Protein AF-A0A4Q8QDB0-F1 (afdb_monomer_lite)

Foldseek 3Di:
DDDDPPQPADPPPRHRDPPDDDPVSVVVVVVVVVQPLVVLLVVLVVVLCCVVPVDPDDDDDVNVVVSVVSVVVNVVSCVVDPD

pLDDT: mean 73.99, std 15.62, range [35.09, 94.81]

Radius of gyration: 19.75 Å; chains: 1; bounding box: 31×42×59 Å

Organism: NCBI:txid2517819

Structure (mmCIF, N/CA/C/O backbone):
data_AF-A0A4Q8QDB0-F1
#
_entry.id   AF-A0A4Q8QDB0-F1
#
loop_
_atom_site.group_PDB
_atom_site.id
_atom_site.type_symbol
_atom_site.label_atom_id
_atom_site.label_alt_id
_atom_site.label_comp_id
_atom_site.label_asym_id
_atom_site.label_entity_id
_atom_site.label_seq_id
_atom_site.pdbx_PDB_ins_code
_atom_site.Cartn_x
_atom_site.Cartn_y
_atom_site.Cartn_z
_atom_site.occupancy
_atom_site.B_iso_or_equiv
_atom_site.auth_seq_id
_atom_site.auth_comp_id
_atom_site.auth_asym_id
_atom_site.auth_atom_id
_atom_site.pdbx_PDB_model_num
ATOM 1 N N . MET A 1 1 ? -9.928 33.894 40.750 1.00 35.09 1 MET A N 1
ATOM 2 C CA . MET A 1 1 ? -10.805 32.750 40.420 1.00 35.09 1 MET A CA 1
ATOM 3 C C . MET A 1 1 ? -9.989 31.786 39.569 1.00 35.09 1 MET A C 1
ATOM 5 O O . MET A 1 1 ? -9.492 32.215 38.539 1.00 35.09 1 MET A O 1
ATOM 9 N N . ARG A 1 2 ? -9.724 30.558 40.041 1.00 39.81 2 ARG A N 1
ATOM 10 C CA . ARG A 1 2 ? -9.008 29.527 39.264 1.00 39.81 2 ARG A CA 1
ATOM 11 C C . ARG A 1 2 ? -10.058 28.689 38.536 1.00 39.81 2 ARG A C 1
ATOM 13 O O . ARG A 1 2 ? -10.806 27.988 39.205 1.00 39.81 2 ARG A O 1
ATOM 20 N N . ASN A 1 3 ? -10.111 28.774 37.212 1.00 42.19 3 ASN A N 1
ATOM 21 C CA . ASN A 1 3 ? -10.818 27.789 36.399 1.00 42.19 3 ASN A CA 1
ATOM 22 C C . ASN A 1 3 ? -9.825 26.662 36.117 1.00 42.19 3 ASN A C 1
ATOM 24 O O . ASN A 1 3 ? -8.877 26.847 35.360 1.00 42.19 3 ASN A O 1
ATOM 28 N N . VAL A 1 4 ? -9.993 25.538 36.809 1.00 42.88 4 VAL A N 1
ATOM 29 C CA . VAL A 1 4 ? -9.289 24.295 36.497 1.00 42.88 4 VAL A CA 1
ATOM 30 C C . VAL A 1 4 ? -10.150 23.587 35.461 1.00 42.88 4 VAL A C 1
ATOM 32 O O . VAL A 1 4 ? -11.206 23.052 35.785 1.00 42.88 4 VAL A O 1
ATOM 35 N N . GLU A 1 5 ? -9.741 23.666 34.198 1.00 52.19 5 GLU A N 1
ATOM 36 C CA . GLU A 1 5 ? -10.278 22.808 33.148 1.00 52.19 5 GLU A CA 1
ATOM 37 C C . GLU A 1 5 ? -9.738 21.398 33.392 1.00 52.19 5 GLU A C 1
ATOM 39 O O . GLU A 1 5 ? -8.574 21.099 33.124 1.00 52.19 5 GLU A O 1
ATOM 44 N N . ASP A 1 6 ? -10.585 20.544 33.963 1.00 47.78 6 ASP A N 1
ATOM 45 C CA . ASP A 1 6 ? -10.309 19.129 34.193 1.00 47.78 6 ASP A CA 1
ATOM 46 C C . ASP A 1 6 ? -10.320 18.395 32.836 1.00 47.78 6 ASP A C 1
ATOM 48 O O . ASP A 1 6 ? -11.319 17.836 32.368 1.00 47.78 6 ASP A O 1
ATOM 52 N N . GLY A 1 7 ? -9.205 18.527 32.116 1.00 54.25 7 GLY A N 1
ATOM 53 C CA . GLY A 1 7 ? -8.931 17.808 30.882 1.00 54.25 7 GLY A CA 1
ATOM 54 C C . GLY A 1 7 ? -8.698 16.342 31.212 1.00 54.25 7 GLY A C 1
ATOM 55 O O . GLY A 1 7 ? -7.649 15.978 31.727 1.00 54.25 7 GLY A O 1
ATOM 56 N N . GLN A 1 8 ? -9.693 15.508 30.931 1.00 61.28 8 GLN A N 1
ATOM 57 C CA . GLN A 1 8 ? -9.662 14.080 31.229 1.00 61.28 8 GLN A CA 1
ATOM 58 C C . GLN A 1 8 ? -8.505 13.413 30.461 1.00 61.28 8 GLN A C 1
ATOM 60 O O . GLN A 1 8 ? -8.535 13.322 29.236 1.00 61.28 8 GLN A O 1
ATOM 65 N N . SER A 1 9 ? -7.458 12.997 31.172 1.00 61.41 9 SER A N 1
ATOM 66 C CA . SER A 1 9 ? -6.275 12.362 30.580 1.00 61.41 9 SER A CA 1
ATOM 67 C C . SER A 1 9 ? -6.503 10.871 30.332 1.00 61.41 9 SER A C 1
ATOM 69 O O . SER A 1 9 ? -7.160 10.186 31.116 1.00 61.41 9 SER A O 1
ATOM 71 N N . CYS A 1 10 ? -5.948 10.350 29.235 1.00 55.97 10 CYS A N 1
ATOM 72 C CA . CYS A 1 10 ? -6.045 8.931 28.897 1.00 55.97 10 CYS A CA 1
ATOM 73 C C . CYS A 1 10 ? -5.340 8.074 29.971 1.00 55.97 10 CYS A C 1
ATOM 75 O O . CYS A 1 10 ? -4.134 8.238 30.165 1.00 55.97 10 CYS A O 1
ATOM 77 N N . PRO A 1 11 ? -6.014 7.107 30.621 1.00 59.09 11 PRO A N 1
ATOM 78 C CA . PRO A 1 11 ? -5.439 6.341 31.732 1.00 59.09 11 PRO A CA 1
ATOM 79 C C . PRO A 1 11 ? -4.290 5.404 31.324 1.00 59.09 11 PRO A C 1
ATOM 81 O O . PRO A 1 11 ? -3.604 4.866 32.187 1.00 59.09 11 PRO A O 1
ATOM 84 N N . ARG A 1 12 ? -4.058 5.199 30.018 1.00 61.00 12 ARG A N 1
ATOM 85 C CA . ARG A 1 12 ? -3.010 4.303 29.500 1.00 61.00 12 ARG A CA 1
ATOM 86 C C . ARG A 1 12 ? -1.700 5.017 29.143 1.00 61.00 12 ARG A C 1
ATOM 88 O O . ARG A 1 12 ? -0.646 4.398 29.209 1.00 61.00 12 ARG A O 1
ATOM 95 N N . CYS A 1 13 ? -1.750 6.290 28.754 1.00 75.81 13 CYS A N 1
ATOM 96 C CA . CYS A 1 13 ? -0.566 7.050 28.320 1.00 75.81 13 CYS A CA 1
ATOM 97 C C . CYS A 1 13 ? -0.471 8.459 28.921 1.00 75.81 13 CYS A C 1
ATOM 99 O O . CYS A 1 13 ? 0.448 9.203 28.595 1.00 75.81 13 CYS A O 1
ATOM 101 N N . ASN A 1 14 ? -1.417 8.828 29.788 1.00 62.09 14 ASN A N 1
ATOM 102 C CA . ASN A 1 14 ? -1.518 10.125 30.450 1.00 62.09 14 ASN A CA 1
ATOM 103 C C . ASN A 1 14 ? -1.567 11.337 29.498 1.00 62.09 14 ASN A C 1
ATOM 105 O O . ASN A 1 14 ? -1.297 12.466 29.900 1.00 62.09 14 ASN A O 1
ATOM 109 N N . ALA A 1 15 ? -1.915 11.112 28.227 1.00 61.69 15 ALA A N 1
ATOM 110 C CA . ALA A 1 15 ? -2.096 12.180 27.257 1.00 61.69 15 ALA A CA 1
ATOM 111 C C . ALA A 1 15 ? -3.343 13.003 27.608 1.00 61.69 15 ALA A C 1
ATOM 113 O O . ALA A 1 15 ? -4.418 12.439 27.832 1.00 61.69 15 ALA A O 1
ATOM 114 N N . HIS A 1 16 ? -3.194 14.329 27.617 1.00 55.19 16 HIS A N 1
ATOM 115 C CA . HIS A 1 16 ? -4.293 15.273 27.799 1.00 55.19 16 HIS A CA 1
ATOM 116 C C . HIS A 1 16 ? -5.274 15.131 26.628 1.00 55.19 16 HIS A C 1
ATOM 118 O O . HIS A 1 16 ? -4.947 15.500 25.498 1.00 55.19 16 HIS A O 1
ATOM 124 N N . MET A 1 17 ? -6.473 14.589 26.870 1.00 56.94 17 MET A N 1
ATOM 125 C CA . MET A 1 17 ? -7.495 14.515 25.826 1.00 56.94 17 MET A CA 1
ATOM 126 C C . MET A 1 17 ? -8.223 15.858 25.771 1.00 56.94 17 MET A C 1
ATOM 128 O O . MET A 1 17 ? -9.108 16.150 26.576 1.00 56.94 17 MET A O 1
ATOM 132 N N . THR A 1 18 ? -7.843 16.708 24.821 1.00 59.81 18 THR A N 1
ATOM 133 C CA . THR A 1 18 ? -8.642 17.878 24.458 1.00 59.81 18 THR A CA 1
ATOM 134 C C . THR A 1 18 ? -9.953 17.380 23.849 1.00 59.81 18 THR A C 1
ATOM 136 O O . THR A 1 18 ? -9.981 16.807 22.763 1.00 59.81 18 THR A O 1
ATOM 139 N N . LYS A 1 19 ? -11.056 17.547 24.590 1.00 63.28 19 LYS A N 1
ATOM 140 C CA . LYS A 1 19 ? -12.378 16.936 24.338 1.00 63.28 19 LYS A CA 1
ATOM 141 C C . LYS A 1 19 ? -13.088 17.346 23.038 1.00 63.28 19 LYS A C 1
ATOM 143 O O . LYS A 1 19 ? -14.238 16.963 22.841 1.00 63.28 19 LYS A O 1
ATOM 148 N N . THR A 1 20 ? -12.441 18.050 22.117 1.00 66.81 20 THR A N 1
ATOM 149 C CA . THR A 1 20 ? -13.113 18.485 20.892 1.00 66.81 20 THR A CA 1
ATOM 150 C C . THR A 1 20 ? -12.137 18.516 19.728 1.00 66.81 20 THR A C 1
ATOM 152 O O . THR A 1 20 ? -11.320 19.425 19.607 1.00 66.81 20 THR A O 1
ATOM 155 N N . LEU A 1 21 ? -12.243 17.516 18.851 1.00 70.69 21 LEU A N 1
ATOM 156 C CA . LEU A 1 21 ? -11.603 17.545 17.538 1.00 70.69 21 LEU A CA 1
ATOM 157 C C . LEU A 1 21 ? -12.059 18.800 16.797 1.00 70.69 21 LEU A C 1
ATOM 159 O O . LEU A 1 21 ? -13.260 19.101 16.756 1.00 70.69 21 LEU A O 1
ATOM 163 N N . ASN A 1 22 ? -11.113 19.524 16.201 1.00 79.25 22 ASN A N 1
ATOM 164 C CA . ASN A 1 22 ? -11.464 20.673 15.381 1.00 79.25 22 ASN A CA 1
ATOM 165 C C . ASN A 1 22 ? -12.228 20.209 14.116 1.00 79.25 22 ASN A C 1
ATOM 167 O O . ASN A 1 22 ? -12.140 19.038 13.730 1.00 79.25 22 ASN A O 1
ATOM 171 N N . PRO A 1 23 ? -12.984 21.094 13.442 1.00 77.81 23 PRO A N 1
ATOM 172 C CA . PRO A 1 23 ? -13.808 20.703 12.297 1.00 77.81 23 PRO A CA 1
ATOM 173 C C . PRO A 1 23 ? -13.029 20.045 11.147 1.00 77.81 23 PRO A C 1
ATOM 175 O O . PRO A 1 23 ? -13.579 19.194 10.455 1.00 77.81 23 PRO A O 1
ATOM 178 N N . ALA A 1 24 ? -11.754 20.396 10.950 1.00 73.75 24 ALA A N 1
ATOM 179 C CA . ALA A 1 24 ? -10.905 19.790 9.925 1.00 73.75 24 ALA A CA 1
ATOM 180 C C . ALA A 1 24 ? -10.461 18.369 10.309 1.00 73.75 24 ALA A C 1
ATOM 182 O O . ALA A 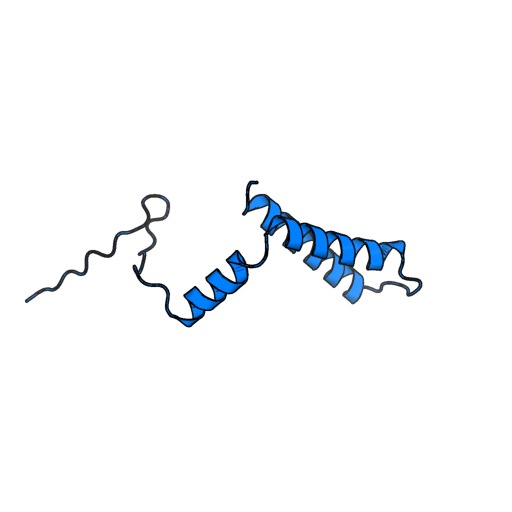1 24 ? -10.501 17.469 9.477 1.00 73.75 24 ALA A O 1
ATOM 183 N N . GLN A 1 25 ? -10.103 18.147 11.576 1.00 68.38 25 GLN A N 1
ATOM 184 C CA . GLN A 1 25 ? -9.783 16.827 12.127 1.00 68.38 25 GLN A CA 1
ATOM 185 C C . GLN A 1 25 ? -11.004 15.909 12.113 1.00 68.38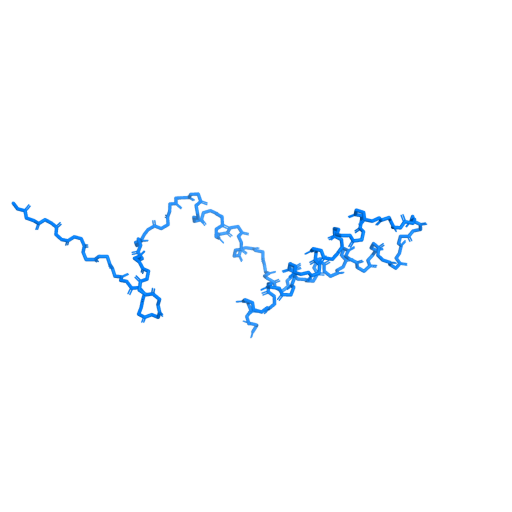 25 GLN A C 1
ATOM 187 O O . GLN A 1 25 ? -10.883 14.737 11.777 1.00 68.38 25 GLN A O 1
ATOM 192 N N . ARG A 1 26 ? -12.187 16.450 12.425 1.00 73.56 26 ARG A N 1
ATOM 193 C CA . ARG A 1 26 ? -13.453 15.720 12.330 1.00 73.56 26 ARG A CA 1
ATOM 194 C C . ARG A 1 26 ? -13.784 15.360 10.883 1.00 73.56 26 ARG A C 1
ATOM 196 O O . ARG A 1 26 ? -14.056 14.201 10.631 1.00 73.56 26 ARG A O 1
ATOM 203 N N . LYS A 1 27 ? -13.672 16.298 9.936 1.00 69.44 27 LYS A N 1
ATOM 204 C CA . LYS A 1 27 ? -13.846 16.007 8.500 1.00 69.44 27 LYS A CA 1
ATOM 205 C C . LYS A 1 27 ? -12.860 14.967 7.986 1.00 69.44 27 LYS A C 1
ATOM 207 O O . LYS A 1 27 ? -13.224 14.151 7.151 1.00 69.44 27 LYS A O 1
ATOM 212 N N . LEU A 1 28 ? -11.615 15.006 8.460 1.00 62.09 28 LEU A N 1
ATOM 213 C CA . LEU A 1 28 ? -10.618 13.999 8.121 1.00 62.09 28 LEU A CA 1
ATOM 214 C C . LEU A 1 28 ? -11.035 12.634 8.671 1.00 62.09 28 LEU A C 1
ATOM 216 O O . LEU A 1 28 ? -10.990 11.664 7.932 1.00 62.09 28 LEU A O 1
ATOM 220 N N . LEU A 1 29 ? -11.487 12.563 9.923 1.00 63.00 29 LEU A N 1
ATOM 221 C CA . LEU A 1 29 ? -12.009 11.333 10.516 1.00 63.00 29 LEU A CA 1
ATOM 222 C C . LEU A 1 29 ? -13.263 10.832 9.801 1.00 63.00 29 LEU A C 1
ATOM 224 O O . LEU A 1 29 ? -13.290 9.671 9.455 1.00 63.00 29 LEU A O 1
ATOM 228 N N . GLU A 1 30 ? -14.234 11.684 9.483 1.00 65.06 30 GLU A N 1
ATOM 229 C CA . GLU A 1 30 ? -15.436 11.326 8.712 1.00 65.06 30 GLU A CA 1
ATOM 230 C C . GLU A 1 30 ? -15.084 10.842 7.293 1.00 65.06 30 GLU A C 1
ATOM 232 O O . GLU A 1 30 ? -15.689 9.903 6.787 1.00 65.06 30 GLU A O 1
ATOM 237 N N . TYR A 1 31 ? -14.064 11.429 6.657 1.00 56.38 31 TYR A N 1
ATOM 238 C CA . TYR A 1 31 ? -13.525 10.954 5.377 1.00 56.38 31 TYR A CA 1
ATOM 239 C C . TYR A 1 31 ? -12.770 9.621 5.509 1.00 56.38 31 TYR A C 1
ATOM 241 O O . TYR A 1 31 ? -12.736 8.817 4.578 1.00 56.38 31 TYR A O 1
ATOM 249 N N . LEU A 1 32 ? -12.128 9.387 6.652 1.00 53.34 32 LEU A N 1
ATOM 250 C CA . LEU A 1 32 ? -11.444 8.134 6.956 1.00 53.34 32 LEU A CA 1
ATOM 251 C C . LEU A 1 32 ? -12.440 7.021 7.318 1.00 53.34 32 LEU A C 1
ATOM 253 O O . LEU A 1 32 ? -12.222 5.897 6.886 1.00 53.34 32 LEU A O 1
ATOM 257 N N . ASP A 1 33 ? -13.527 7.354 8.015 1.00 59.50 33 ASP A N 1
ATOM 258 C CA . ASP A 1 33 ? -14.616 6.471 8.460 1.00 59.50 33 ASP A CA 1
ATOM 259 C C . ASP A 1 33 ? -15.516 6.049 7.284 1.00 59.50 33 ASP A C 1
ATOM 261 O O . ASP A 1 33 ? -15.938 4.904 7.196 1.00 59.50 33 ASP A O 1
ATOM 265 N N . ALA A 1 34 ? -15.736 6.942 6.309 1.00 55.09 34 ALA A N 1
ATOM 266 C CA . ALA A 1 34 ? -16.511 6.662 5.092 1.00 55.09 34 ALA A CA 1
ATOM 267 C C . ALA A 1 34 ? -15.791 5.778 4.056 1.00 55.09 34 ALA A C 1
ATOM 269 O O . ALA A 1 34 ? -16.351 5.473 3.004 1.00 55.09 34 ALA A O 1
ATOM 270 N N . LEU A 1 35 ? -14.537 5.408 4.300 1.00 54.56 35 LEU A N 1
ATOM 271 C CA . LEU A 1 35 ? -13.771 4.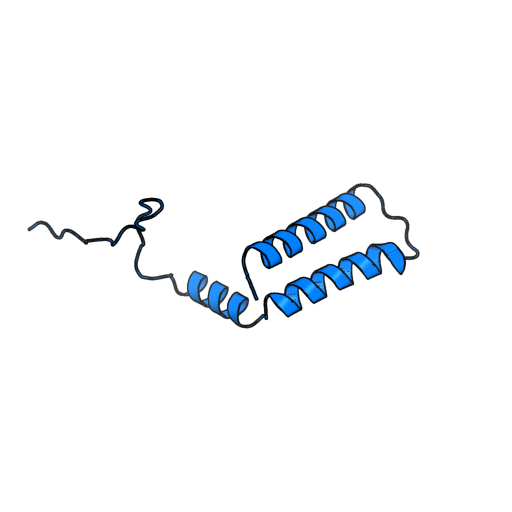540 3.417 1.00 54.56 35 LEU A CA 1
ATOM 272 C C . LEU A 1 35 ? -13.351 3.325 4.233 1.00 54.56 35 LEU A C 1
ATOM 274 O O . LEU A 1 35 ? -12.285 3.337 4.853 1.00 54.56 35 LEU A O 1
ATOM 278 N N . ASP A 1 36 ? -14.222 2.317 4.198 1.00 63.16 36 ASP A N 1
ATOM 279 C CA . ASP A 1 36 ? -14.062 0.975 4.746 1.00 63.16 36 ASP A CA 1
ATOM 280 C C . ASP A 1 36 ? -12.585 0.571 4.776 1.00 63.16 36 ASP A C 1
ATOM 282 O O . ASP A 1 36 ? -11.973 0.277 3.746 1.00 63.16 36 ASP A O 1
ATOM 286 N N . GLY A 1 37 ? -11.978 0.587 5.965 1.00 64.12 37 GLY A N 1
ATOM 287 C CA . GLY A 1 37 ? -10.599 0.139 6.175 1.00 64.12 37 GLY A CA 1
ATOM 288 C C . GLY A 1 37 ? -10.265 -1.170 5.445 1.00 64.12 37 GLY A C 1
ATOM 289 O O . GLY A 1 37 ? -9.237 -1.215 4.761 1.00 64.12 37 GLY A O 1
ATOM 290 N N . PRO A 1 38 ? -11.152 -2.187 5.482 1.00 68.00 38 PRO A N 1
ATOM 291 C CA . PRO A 1 38 ? -11.001 -3.407 4.693 1.00 68.00 38 PRO A CA 1
ATOM 292 C C . PRO A 1 38 ? -10.920 -3.170 3.175 1.00 68.00 38 PRO A C 1
ATOM 294 O O . PRO A 1 38 ? -10.063 -3.756 2.508 1.00 68.00 38 PRO A O 1
ATOM 297 N N . ASP A 1 39 ? -11.743 -2.280 2.615 1.00 74.75 39 ASP A N 1
ATOM 298 C CA . ASP A 1 39 ? -11.730 -1.966 1.181 1.00 74.75 39 ASP A CA 1
ATOM 299 C C . ASP A 1 39 ? -10.517 -1.125 0.779 1.00 74.75 39 ASP A C 1
ATOM 301 O O . ASP A 1 39 ? -9.974 -1.308 -0.313 1.00 74.75 39 ASP A O 1
ATOM 305 N N . ARG A 1 40 ? -10.011 -0.259 1.666 1.00 73.38 40 ARG A N 1
ATOM 306 C CA . ARG A 1 40 ? -8.738 0.447 1.448 1.00 73.38 40 ARG A CA 1
ATOM 307 C C . ARG A 1 40 ? -7.558 -0.519 1.423 1.00 73.38 40 ARG A C 1
ATOM 309 O O . ARG A 1 40 ? -6.719 -0.424 0.530 1.00 73.38 40 ARG A O 1
ATOM 316 N N . VAL A 1 41 ? -7.495 -1.454 2.372 1.00 81.00 41 VAL A N 1
ATOM 317 C CA . VAL A 1 41 ? -6.475 -2.516 2.393 1.00 81.00 41 VAL A CA 1
ATOM 318 C C . VAL A 1 41 ? -6.536 -3.315 1.095 1.00 81.00 41 VAL A C 1
ATOM 320 O O . VAL A 1 41 ? -5.509 -3.535 0.455 1.00 81.00 41 VAL A O 1
ATOM 323 N N . LYS A 1 42 ? -7.742 -3.691 0.663 1.00 83.75 42 LYS A N 1
ATOM 324 C CA . LYS A 1 42 ? -7.962 -4.412 -0.591 1.00 83.75 42 LYS A CA 1
ATOM 325 C C . LYS A 1 42 ? -7.501 -3.614 -1.814 1.00 83.75 42 LYS A C 1
ATOM 327 O O . LYS A 1 42 ? -6.798 -4.164 -2.658 1.00 83.75 42 LYS A O 1
ATOM 332 N N . ALA A 1 43 ? -7.826 -2.325 -1.886 1.00 84.56 43 ALA A N 1
ATOM 333 C CA . ALA A 1 43 ? -7.399 -1.451 -2.976 1.00 84.56 43 ALA A CA 1
ATOM 334 C C . ALA A 1 43 ? -5.869 -1.292 -3.031 1.00 84.56 43 ALA A C 1
ATOM 336 O O . ALA A 1 43 ? -5.282 -1.365 -4.110 1.00 84.56 43 ALA A O 1
ATOM 337 N N . LEU A 1 44 ? -5.208 -1.117 -1.882 1.00 86.25 44 LEU A N 1
ATOM 338 C CA . LEU A 1 44 ? -3.749 -0.989 -1.823 1.00 86.25 44 LEU A CA 1
ATOM 339 C C . LEU A 1 44 ? -3.045 -2.295 -2.226 1.00 86.25 44 LEU A C 1
ATOM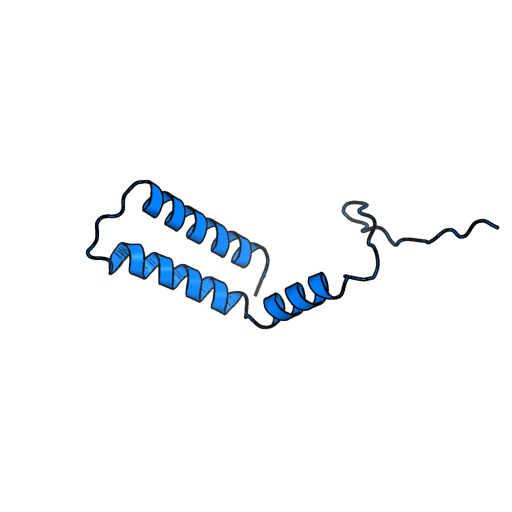 341 O O . LEU A 1 44 ? -2.068 -2.248 -2.975 1.00 86.25 44 LEU A O 1
ATOM 345 N N . LYS A 1 45 ? -3.570 -3.450 -1.792 1.00 90.06 45 LYS A N 1
ATOM 346 C CA . LYS A 1 45 ? -3.091 -4.772 -2.227 1.00 90.06 45 LYS A CA 1
ATOM 347 C C . LYS A 1 45 ? -3.219 -4.938 -3.744 1.00 90.06 45 LYS A C 1
ATOM 349 O O . LYS A 1 45 ? -2.251 -5.315 -4.393 1.00 90.06 45 LYS A O 1
ATOM 354 N N . TRP A 1 46 ? -4.358 -4.557 -4.325 1.00 90.12 46 TRP A N 1
ATOM 355 C CA . TRP A 1 46 ? -4.563 -4.600 -5.778 1.00 90.12 46 TRP A CA 1
ATOM 356 C C . TRP A 1 46 ? -3.588 -3.726 -6.563 1.00 90.12 46 TRP A C 1
ATOM 358 O O . TRP A 1 46 ? -3.010 -4.198 -7.536 1.00 90.12 46 TRP A O 1
ATOM 368 N N . VAL A 1 47 ? -3.372 -2.473 -6.148 1.00 87.94 47 VAL A N 1
ATOM 369 C CA . VAL A 1 47 ? -2.413 -1.579 -6.825 1.00 87.94 47 VAL A CA 1
ATOM 370 C C . VAL A 1 47 ? -1.013 -2.188 -6.831 1.00 87.94 47 VAL A C 1
ATOM 372 O O . VAL A 1 47 ? -0.319 -2.140 -7.845 1.00 87.94 47 VAL A O 1
ATOM 375 N N . HIS A 1 48 ? -0.602 -2.774 -5.710 1.00 93.06 48 HIS A N 1
ATOM 376 C CA . HIS A 1 48 ? 0.699 -3.417 -5.604 1.00 93.06 48 HIS A CA 1
ATOM 377 C C . HIS A 1 48 ? 0.816 -4.665 -6.481 1.00 93.06 48 HIS A C 1
ATOM 379 O O . HIS A 1 48 ? 1.825 -4.823 -7.167 1.00 93.06 48 HIS A O 1
ATOM 385 N N . ASP A 1 49 ? -0.201 -5.525 -6.493 1.00 91.81 49 ASP A N 1
ATOM 386 C CA . ASP A 1 49 ? -0.175 -6.758 -7.280 1.00 91.81 49 ASP A CA 1
ATOM 387 C C . ASP A 1 49 ? -0.178 -6.466 -8.785 1.00 91.81 49 ASP A C 1
ATOM 389 O O . ASP A 1 49 ? 0.642 -7.027 -9.509 1.00 91.81 49 ASP A O 1
ATOM 393 N N . VAL A 1 50 ? -0.996 -5.517 -9.252 1.00 90.12 50 VAL A N 1
ATOM 394 C CA . VAL A 1 50 ? -0.985 -5.073 -10.658 1.00 90.12 50 VAL A CA 1
ATOM 395 C C . VAL A 1 50 ? 0.387 -4.512 -11.036 1.00 90.12 50 VAL A C 1
ATOM 397 O O . VAL A 1 50 ? 0.950 -4.876 -12.066 1.00 90.12 50 VAL A O 1
ATOM 400 N N . ALA A 1 51 ? 0.970 -3.656 -10.194 1.00 88.25 51 ALA A N 1
ATOM 401 C CA . ALA A 1 51 ? 2.277 -3.068 -10.471 1.00 88.25 51 ALA A CA 1
ATOM 402 C C . ALA A 1 51 ? 3.417 -4.103 -10.496 1.00 88.25 51 ALA A C 1
ATOM 404 O O . ALA A 1 51 ? 4.387 -3.907 -11.226 1.00 88.25 51 ALA A O 1
ATOM 405 N N . LEU A 1 52 ? 3.326 -5.185 -9.715 1.00 89.06 52 LEU A N 1
ATOM 406 C CA . LEU A 1 52 ? 4.344 -6.240 -9.680 1.00 89.06 52 LEU A CA 1
ATOM 407 C C . LEU A 1 52 ? 4.178 -7.303 -10.764 1.00 89.06 52 LEU A C 1
ATOM 409 O O . LEU A 1 52 ? 5.187 -7.787 -11.276 1.00 89.06 52 LEU A O 1
ATOM 413 N N . TYR A 1 53 ? 2.943 -7.710 -11.053 1.00 89.38 53 TYR A N 1
ATOM 414 C CA . TYR A 1 53 ? 2.670 -8.910 -11.847 1.00 89.38 53 TYR A CA 1
ATOM 415 C C . TYR A 1 53 ? 2.094 -8.606 -13.230 1.00 89.38 53 TYR A C 1
ATOM 417 O O . TYR A 1 53 ? 2.386 -9.348 -14.165 1.00 89.38 53 TYR A O 1
ATOM 425 N N . ASP A 1 54 ? 1.349 -7.509 -13.376 1.00 88.19 54 ASP A N 1
ATOM 426 C CA . ASP A 1 54 ? 0.706 -7.136 -14.643 1.00 88.19 54 ASP A CA 1
ATOM 427 C C . ASP A 1 54 ? 1.445 -6.002 -15.375 1.00 88.19 54 ASP A C 1
ATOM 429 O O . ASP A 1 54 ? 1.190 -5.742 -16.552 1.00 88.19 54 ASP A O 1
ATOM 433 N N . SER A 1 55 ? 2.385 -5.322 -14.712 1.00 82.94 55 SER A N 1
ATOM 434 C CA . SER A 1 55 ? 3.226 -4.311 -15.353 1.00 82.94 55 SER A CA 1
ATOM 435 C C . SER A 1 55 ? 4.235 -4.957 -16.302 1.00 82.94 55 SER A C 1
ATOM 437 O O . SER A 1 55 ? 5.067 -5.770 -15.901 1.00 82.94 55 SER A O 1
ATOM 439 N N . HIS A 1 56 ? 4.224 -4.521 -17.560 1.00 88.06 56 HIS A N 1
ATOM 440 C CA . HIS A 1 56 ? 5.276 -4.845 -18.527 1.00 88.06 56 HIS A CA 1
ATOM 441 C C . HIS A 1 56 ? 6.507 -3.933 -18.404 1.00 88.06 56 HIS A C 1
ATOM 443 O O . HIS A 1 56 ? 7.545 -4.222 -18.999 1.00 88.06 56 HIS A O 1
ATOM 449 N N . GLU A 1 57 ? 6.407 -2.853 -17.625 1.00 88.25 57 GLU A N 1
ATOM 450 C CA . GLU A 1 57 ? 7.506 -1.920 -17.395 1.00 88.25 57 GLU A CA 1
ATOM 451 C C . GLU A 1 57 ? 8.431 -2.411 -16.269 1.00 88.25 57 GLU A C 1
ATOM 453 O O . GLU A 1 57 ? 7.948 -2.852 -15.216 1.00 88.25 57 GLU A O 1
ATOM 458 N N . PRO A 1 58 ? 9.762 -2.313 -16.441 1.00 88.31 58 PRO A N 1
ATOM 459 C CA . PRO A 1 58 ? 10.712 -2.673 -15.401 1.00 88.31 58 PRO A CA 1
ATOM 460 C C . PRO A 1 58 ? 10.619 -1.713 -14.209 1.00 88.31 58 PRO A C 1
ATOM 462 O O . PRO A 1 58 ? 10.701 -0.494 -14.344 1.00 88.31 58 PRO A O 1
ATOM 465 N N . LEU A 1 59 ? 10.525 -2.281 -13.007 1.00 90.25 59 LEU A N 1
ATOM 466 C CA . LEU A 1 59 ? 10.538 -1.517 -11.762 1.00 90.25 59 LEU A CA 1
ATOM 467 C C . LEU A 1 59 ? 11.977 -1.211 -11.334 1.00 90.25 59 LEU A C 1
ATOM 469 O O . LEU A 1 59 ? 12.765 -2.123 -11.038 1.00 90.25 59 LEU A O 1
ATOM 473 N N . TYR A 1 60 ? 12.310 0.073 -11.231 1.00 93.00 60 TYR A N 1
ATOM 474 C CA . TYR A 1 60 ? 13.595 0.530 -10.717 1.00 93.00 60 TYR A CA 1
ATOM 475 C C . TYR A 1 60 ? 13.509 0.815 -9.213 1.00 93.00 60 TYR A C 1
ATOM 477 O O . TYR A 1 60 ? 12.570 0.433 -8.511 1.00 93.00 60 TYR A O 1
ATOM 485 N N . ARG A 1 61 ? 14.573 1.400 -8.657 1.00 93.56 61 ARG A N 1
ATOM 486 C CA . ARG A 1 61 ? 14.736 1.541 -7.205 1.00 93.56 61 ARG A CA 1
ATOM 487 C C . ARG A 1 61 ? 13.608 2.350 -6.560 1.00 93.56 61 ARG A C 1
ATOM 489 O O . ARG A 1 61 ? 13.139 1.957 -5.497 1.00 93.56 61 ARG A O 1
ATOM 496 N N . LYS A 1 62 ? 13.189 3.452 -7.188 1.00 94.81 62 LYS A N 1
ATOM 497 C CA . LYS A 1 62 ? 12.165 4.347 -6.630 1.00 94.81 62 LYS A CA 1
ATOM 498 C C . LYS A 1 62 ? 10.789 3.689 -6.637 1.00 94.81 62 LYS A C 1
ATOM 500 O O . LYS A 1 62 ? 10.053 3.811 -5.667 1.00 94.81 62 LYS A O 1
ATOM 505 N N . GLU A 1 63 ? 10.473 2.951 -7.693 1.00 91.31 63 GLU A N 1
ATOM 506 C CA . GLU A 1 63 ? 9.212 2.230 -7.836 1.00 91.31 63 GLU A CA 1
ATOM 507 C C . GLU A 1 63 ? 9.142 1.074 -6.834 1.00 91.31 63 GLU A C 1
ATOM 509 O O . GLU A 1 63 ? 8.133 0.903 -6.158 1.00 91.31 63 GLU A O 1
ATOM 514 N N . LYS A 1 64 ? 10.244 0.334 -6.648 1.00 92.06 64 LYS A N 1
ATOM 515 C CA . LYS A 1 64 ? 10.340 -0.711 -5.614 1.00 92.06 64 LYS A CA 1
ATOM 516 C C . LYS A 1 64 ? 10.167 -0.151 -4.205 1.00 92.06 64 LYS A C 1
ATOM 518 O O . LYS A 1 64 ? 9.492 -0.763 -3.382 1.00 92.06 64 LYS A O 1
ATOM 523 N N . GLU A 1 65 ? 10.765 1.003 -3.926 1.00 93.94 65 GLU A N 1
ATOM 524 C CA . GLU A 1 65 ? 10.614 1.683 -2.640 1.00 93.94 65 GLU A CA 1
ATOM 525 C C . GLU A 1 65 ? 9.171 2.148 -2.423 1.00 93.94 65 GLU A C 1
ATOM 527 O O . GLU A 1 65 ? 8.607 1.901 -1.360 1.00 93.94 65 GLU A O 1
ATOM 532 N N . ALA A 1 66 ? 8.535 2.725 -3.444 1.00 90.69 66 ALA A N 1
ATOM 533 C CA . ALA A 1 66 ? 7.128 3.104 -3.386 1.00 90.69 66 ALA A CA 1
ATOM 534 C C . ALA A 1 66 ? 6.220 1.891 -3.120 1.00 90.69 66 ALA A C 1
ATOM 536 O O . ALA A 1 66 ? 5.384 1.946 -2.222 1.00 90.69 66 ALA A O 1
ATOM 537 N N . LEU A 1 67 ? 6.422 0.772 -3.822 1.00 92.69 67 LEU A N 1
ATOM 538 C CA . LEU A 1 67 ? 5.655 -0.461 -3.603 1.00 92.69 67 LEU A CA 1
ATOM 539 C C . LEU A 1 67 ? 5.850 -1.025 -2.193 1.00 92.69 67 LEU A C 1
ATOM 541 O O . LEU A 1 67 ? 4.886 -1.464 -1.565 1.00 92.69 67 LEU A O 1
ATOM 545 N N . TYR A 1 68 ? 7.069 -0.953 -1.657 1.00 91.69 68 TYR A N 1
ATOM 546 C CA . TYR A 1 68 ? 7.329 -1.322 -0.269 1.00 91.69 68 TYR A CA 1
ATOM 547 C C . TYR A 1 68 ? 6.560 -0.430 0.717 1.00 91.69 6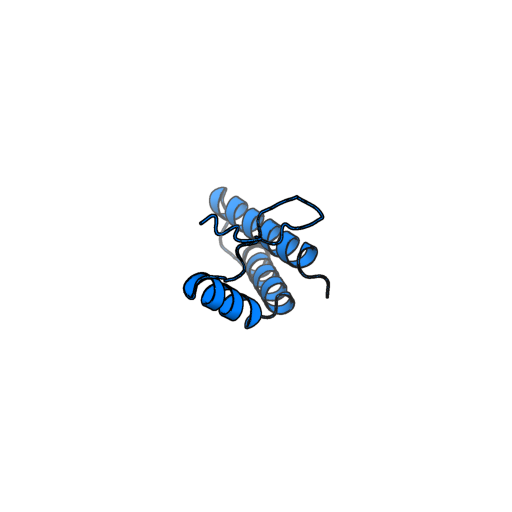8 TYR A C 1
ATOM 549 O O . TYR A 1 68 ? 5.959 -0.942 1.659 1.00 91.69 68 TYR A O 1
ATOM 557 N N . GLN A 1 69 ? 6.520 0.887 0.490 1.00 88.12 69 GLN A N 1
ATOM 558 C CA . GLN A 1 69 ? 5.753 1.812 1.334 1.00 88.12 69 GLN A CA 1
ATOM 559 C C . GLN A 1 69 ? 4.244 1.540 1.268 1.00 88.12 69 GLN A C 1
ATOM 561 O O . GLN A 1 69 ? 3.577 1.556 2.301 1.00 88.12 69 GLN A O 1
ATOM 566 N N . VAL A 1 70 ? 3.708 1.222 0.083 1.00 88.31 70 VAL A N 1
ATOM 567 C CA . VAL A 1 70 ? 2.302 0.805 -0.082 1.00 88.31 70 VAL A CA 1
ATOM 568 C C . VAL A 1 70 ? 2.022 -0.460 0.737 1.00 88.31 70 VAL A C 1
ATOM 570 O O . VAL A 1 70 ? 1.015 -0.514 1.445 1.00 88.31 70 VAL A O 1
ATOM 573 N N . LYS A 1 71 ? 2.947 -1.430 0.722 1.00 90.56 71 LYS A N 1
ATOM 574 C CA . LYS A 1 71 ? 2.852 -2.649 1.533 1.00 90.56 71 LYS A CA 1
ATOM 575 C C . LYS A 1 71 ? 2.832 -2.383 3.033 1.00 90.56 71 LYS A C 1
ATOM 577 O O . LYS A 1 71 ? 1.997 -2.931 3.750 1.00 90.56 71 LYS A O 1
ATOM 582 N N . VAL A 1 72 ? 3.744 -1.542 3.512 1.00 87.00 72 VAL A N 1
ATOM 583 C CA . VAL A 1 72 ? 3.787 -1.145 4.926 1.00 87.00 72 VAL A CA 1
ATOM 584 C C . VAL A 1 72 ? 2.482 -0.457 5.328 1.00 87.00 72 VAL A C 1
ATOM 586 O O . VAL A 1 72 ? 1.939 -0.752 6.389 1.00 87.00 72 VAL A O 1
ATOM 589 N N . LEU A 1 73 ? 1.947 0.415 4.470 1.00 84.88 73 LEU A N 1
ATOM 590 C CA . LEU A 1 73 ? 0.730 1.166 4.755 1.00 84.88 73 LEU A CA 1
ATOM 591 C C . LEU A 1 73 ? -0.485 0.261 4.980 1.00 84.88 73 LEU A C 1
ATOM 593 O O . LEU A 1 73 ? -1.187 0.450 5.970 1.00 84.88 73 LEU A O 1
ATOM 597 N N . TRP A 1 74 ? -0.748 -0.722 4.111 1.00 87.62 74 TRP A N 1
ATOM 598 C CA . TRP A 1 74 ? -1.903 -1.599 4.335 1.00 87.62 74 TRP A CA 1
ATOM 599 C C . TRP A 1 74 ? -1.723 -2.489 5.565 1.00 87.62 74 TRP A C 1
ATOM 601 O O . TRP A 1 74 ? -2.706 -2.732 6.254 1.00 87.62 74 TRP A O 1
ATOM 611 N N . GLN A 1 75 ? -0.496 -2.930 5.876 1.00 86.25 75 GLN A N 1
ATOM 612 C CA . GLN A 1 75 ? -0.238 -3.767 7.052 1.00 86.25 75 GLN A CA 1
ATOM 613 C C . GLN A 1 75 ? -0.571 -2.995 8.330 1.00 86.25 75 GLN A C 1
ATOM 615 O O . GLN A 1 75 ? -1.246 -3.510 9.211 1.00 86.25 75 GLN A O 1
ATOM 620 N N . LEU A 1 76 ? -0.176 -1.720 8.388 1.00 84.50 76 LEU A N 1
ATOM 621 C CA . LEU A 1 76 ? -0.521 -0.842 9.502 1.00 84.50 76 LEU A CA 1
ATOM 622 C C . LEU A 1 76 ? -2.033 -0.620 9.619 1.00 84.50 76 LEU A C 1
ATOM 624 O O . LEU A 1 76 ? -2.545 -0.538 10.732 1.00 84.50 76 LEU A O 1
ATOM 628 N N . ILE A 1 77 ? -2.751 -0.521 8.496 1.00 81.06 77 ILE A N 1
ATOM 629 C CA . ILE A 1 77 ? -4.215 -0.393 8.507 1.00 81.06 77 ILE A CA 1
ATOM 630 C C . ILE A 1 77 ? -4.861 -1.681 9.035 1.00 81.06 77 ILE A C 1
ATOM 632 O O . ILE A 1 77 ? -5.725 -1.586 9.902 1.00 81.06 77 ILE A O 1
ATOM 636 N N . GLU A 1 78 ? -4.424 -2.858 8.575 1.00 83.88 78 GLU A N 1
ATOM 637 C CA . GLU A 1 78 ? -4.903 -4.162 9.069 1.00 83.88 78 GLU A CA 1
ATOM 638 C C . GLU A 1 78 ? -4.653 -4.338 10.570 1.00 83.88 78 GLU A C 1
ATOM 640 O O . GLU A 1 78 ? -5.541 -4.774 11.297 1.00 83.88 78 GLU A O 1
ATOM 645 N N . ASP A 1 79 ? -3.474 -3.942 11.051 1.00 80.00 79 ASP A N 1
ATOM 646 C CA . ASP A 1 79 ? -3.118 -4.052 12.468 1.00 80.00 79 ASP A CA 1
ATOM 647 C C . ASP A 1 79 ? -3.893 -3.044 13.347 1.00 80.00 79 ASP A C 1
ATOM 649 O O . ASP A 1 79 ? -4.099 -3.280 14.539 1.00 80.00 79 ASP A O 1
ATOM 653 N N . THR A 1 80 ? -4.315 -1.906 12.779 1.00 75.19 80 THR A N 1
ATOM 654 C CA . THR A 1 80 ? -5.022 -0.829 13.504 1.00 75.19 80 THR A CA 1
ATOM 655 C C . THR A 1 80 ? -6.539 -1.009 13.500 1.00 75.19 80 THR A C 1
ATOM 657 O O . THR A 1 80 ? -7.210 -0.566 14.434 1.00 75.19 80 THR A O 1
ATOM 660 N N . LEU A 1 81 ? -7.086 -1.642 12.463 1.00 66.81 81 LEU A N 1
ATOM 661 C CA . LEU A 1 81 ? -8.514 -1.894 12.292 1.00 66.81 81 LEU A CA 1
ATOM 662 C C . LEU A 1 81 ? -8.777 -3.402 12.406 1.00 66.81 81 LEU A C 1
ATOM 664 O O . LEU A 1 81 ? -8.881 -4.075 11.379 1.00 66.81 81 LEU A O 1
ATOM 668 N N . PRO A 1 82 ? -8.872 -3.954 13.632 1.00 55.62 82 PRO A N 1
ATOM 669 C CA . PRO A 1 82 ? -9.319 -5.328 13.798 1.00 55.62 82 PRO A CA 1
ATOM 670 C C . PRO A 1 82 ? -10.760 -5.424 13.282 1.00 55.62 82 PRO A C 1
ATOM 672 O O . PRO A 1 82 ? -11.633 -4.689 13.748 1.00 55.62 82 PRO A O 1
ATOM 675 N N . GLY A 1 83 ? -10.966 -6.277 12.278 1.00 56.28 83 GLY A N 1
ATOM 676 C CA . GLY A 1 83 ? -12.291 -6.625 11.757 1.00 56.28 83 GLY A CA 1
ATOM 677 C C . GLY A 1 83 ? -13.154 -7.362 12.770 1.00 56.28 83 GLY A C 1
ATOM 678 O O . GLY A 1 83 ? -12.587 -8.023 13.672 1.00 56.28 83 GLY A O 1
#

Sequence (83 aa):
MRNVEDGQSCPRCNAHMTKTLNPAQRKLLEYLDALDGPDRVKALKWVHDVALYDSHEPLYRKEKEALYQVKVLWQLIEDTLPG

Secondary structure (DSSP, 8-state):
--------B-TTT--B--S---HHHHHHHHHHHTS-HHHHHHHHHHHHHIIII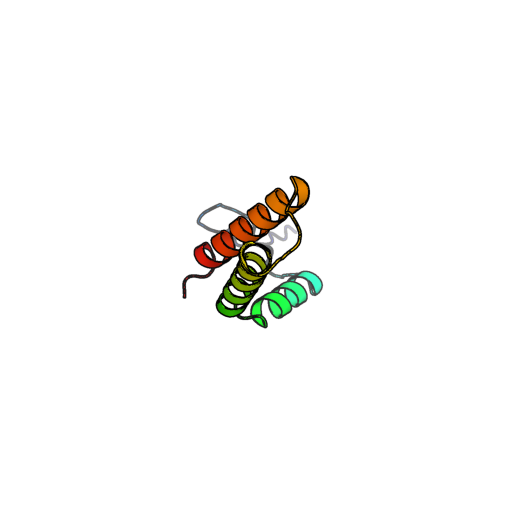I--SPP-HHHHHHHHHHHHHHHHHHHHS--